Protein AF-A0A9E3SL44-F1 (afdb_monomer_lite)

Radius of gyration: 23.36 Å; chains: 1; bounding box: 61×19×68 Å

Structure (mmCIF, N/CA/C/O backbone):
data_AF-A0A9E3SL44-F1
#
_entry.id   AF-A0A9E3SL44-F1
#
loop_
_atom_site.group_PDB
_atom_site.id
_atom_site.type_symbol
_atom_site.label_atom_id
_atom_site.label_alt_id
_atom_site.label_comp_id
_atom_site.label_asym_id
_atom_site.label_entity_id
_atom_site.label_seq_id
_atom_site.pdbx_PDB_ins_code
_atom_site.Cartn_x
_atom_site.Cartn_y
_atom_site.Cartn_z
_atom_site.occupancy
_atom_site.B_iso_or_equiv
_atom_site.auth_seq_id
_atom_site.auth_comp_id
_atom_site.auth_asym_id
_atom_site.auth_atom_id
_atom_site.pdbx_PDB_model_num
ATOM 1 N N . ILE A 1 1 ? 28.653 -5.938 -19.315 1.00 53.22 1 ILE A N 1
ATOM 2 C CA . ILE A 1 1 ? 27.722 -6.994 -18.846 1.00 53.22 1 ILE A CA 1
ATOM 3 C C . ILE A 1 1 ? 27.796 -7.155 -17.324 1.00 53.22 1 ILE A C 1
ATOM 5 O O . ILE A 1 1 ? 26.777 -6.924 -16.699 1.00 53.22 1 ILE A O 1
ATOM 9 N N . LEU A 1 2 ? 28.962 -7.424 -16.709 1.00 51.25 2 LEU A N 1
ATOM 10 C CA . LEU A 1 2 ? 29.067 -7.553 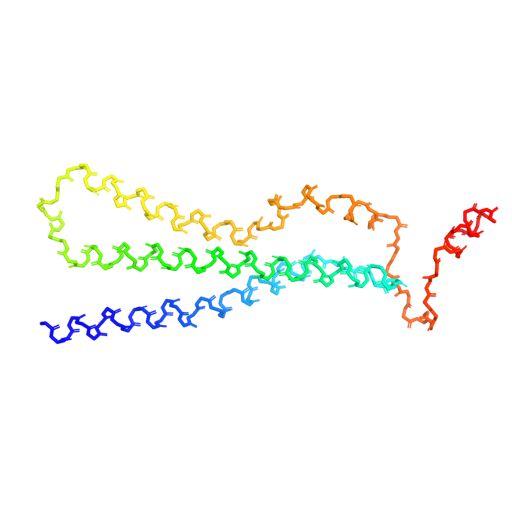-15.236 1.00 51.25 2 LEU A CA 1
ATOM 11 C C . LEU A 1 2 ? 28.641 -6.286 -14.456 1.00 51.25 2 LEU A C 1
ATOM 13 O O . LEU A 1 2 ? 27.696 -6.337 -13.686 1.00 51.25 2 LEU A O 1
ATOM 17 N N . ILE A 1 3 ? 29.242 -5.125 -14.757 1.00 58.16 3 ILE A N 1
ATOM 18 C CA . ILE A 1 3 ? 28.965 -3.838 -14.067 1.00 58.16 3 ILE A CA 1
ATOM 19 C C . ILE A 1 3 ? 27.480 -3.425 -14.159 1.00 58.16 3 ILE A C 1
ATOM 21 O O . ILE A 1 3 ? 26.909 -2.793 -13.271 1.00 58.16 3 ILE A O 1
ATOM 25 N N . VAL A 1 4 ? 26.847 -3.803 -15.266 1.00 56.66 4 VAL A N 1
ATOM 26 C CA . VAL A 1 4 ? 25.444 -3.527 -15.576 1.00 56.66 4 VAL A CA 1
ATOM 27 C C . VAL A 1 4 ? 24.508 -4.378 -14.721 1.00 56.66 4 VAL A C 1
ATOM 29 O O . VAL A 1 4 ? 23.536 -3.870 -14.165 1.00 56.66 4 VAL A O 1
ATOM 32 N N . PHE A 1 5 ? 24.830 -5.665 -14.591 1.00 57.09 5 PHE A N 1
ATOM 33 C CA . PHE A 1 5 ? 24.073 -6.606 -13.779 1.00 57.09 5 PHE A CA 1
ATOM 34 C C . PHE A 1 5 ? 24.128 -6.214 -12.295 1.00 57.09 5 PHE A C 1
ATOM 36 O O . PHE A 1 5 ? 23.092 -6.177 -11.631 1.00 57.09 5 PHE A O 1
ATOM 43 N N . ASP A 1 6 ? 25.305 -5.798 -11.819 1.00 64.81 6 ASP A N 1
ATOM 44 C CA . ASP A 1 6 ? 25.514 -5.330 -10.443 1.00 64.81 6 ASP A CA 1
ATOM 45 C C . ASP A 1 6 ? 24.687 -4.074 -10.124 1.00 64.81 6 ASP A C 1
ATOM 47 O O . ASP A 1 6 ? 24.101 -3.962 -9.047 1.00 64.81 6 ASP A O 1
ATOM 51 N N . SER A 1 7 ? 24.567 -3.150 -11.082 1.00 69.69 7 SER A N 1
ATOM 52 C CA . SER A 1 7 ? 23.810 -1.902 -10.906 1.00 69.69 7 SER A CA 1
ATOM 53 C C . SER A 1 7 ? 22.296 -2.139 -10.824 1.00 69.69 7 SER A C 1
ATOM 55 O O . SER A 1 7 ? 21.616 -1.556 -9.980 1.00 69.69 7 SER A O 1
ATOM 57 N N . ILE A 1 8 ? 21.754 -3.022 -11.669 1.00 70.81 8 ILE A N 1
ATOM 58 C CA . ILE A 1 8 ? 20.323 -3.375 -11.670 1.00 70.81 8 ILE A CA 1
ATOM 59 C C . ILE A 1 8 ? 19.961 -4.167 -10.413 1.00 70.81 8 ILE A C 1
ATOM 61 O O . ILE A 1 8 ? 18.928 -3.910 -9.792 1.00 70.81 8 ILE A O 1
ATOM 65 N N . PHE A 1 9 ? 20.816 -5.110 -10.019 1.00 72.75 9 PHE A N 1
ATOM 66 C CA . PHE A 1 9 ? 20.630 -5.898 -8.807 1.00 72.75 9 PHE A CA 1
ATOM 67 C C . PHE A 1 9 ? 20.657 -5.016 -7.549 1.00 72.75 9 PHE A C 1
ATOM 69 O O . PHE A 1 9 ? 19.819 -5.171 -6.661 1.00 72.75 9 PHE A O 1
ATOM 76 N N . LEU A 1 10 ? 21.543 -4.015 -7.513 1.00 78.19 10 LEU A N 1
ATOM 77 C CA . LEU A 1 10 ? 21.575 -3.014 -6.449 1.00 78.19 10 LEU A CA 1
ATOM 78 C C . LEU A 1 10 ? 20.290 -2.172 -6.409 1.00 78.19 10 LEU A C 1
ATOM 80 O O . LEU A 1 10 ? 19.747 -1.951 -5.328 1.00 78.19 10 LEU A O 1
ATOM 84 N N . ILE A 1 11 ? 19.763 -1.740 -7.562 1.00 78.00 11 ILE A N 1
ATOM 85 C CA . ILE A 1 11 ? 18.481 -1.014 -7.641 1.00 78.00 11 ILE A CA 1
ATOM 86 C C . ILE A 1 11 ? 17.331 -1.884 -7.126 1.00 78.00 11 ILE A C 1
ATOM 88 O O . ILE A 1 11 ? 16.489 -1.392 -6.378 1.00 78.00 11 ILE A O 1
ATOM 92 N N . TRP A 1 12 ? 17.305 -3.175 -7.464 1.00 76.50 12 TRP A N 1
ATOM 93 C CA . TRP A 1 12 ? 16.331 -4.127 -6.921 1.00 76.50 12 TRP A CA 1
ATOM 94 C C . TRP A 1 12 ? 16.404 -4.199 -5.395 1.00 76.50 12 TRP A C 1
ATOM 96 O O . TRP A 1 12 ? 15.383 -4.028 -4.730 1.00 76.50 12 TRP A O 1
ATOM 106 N N . ILE A 1 13 ? 17.600 -4.395 -4.835 1.00 80.00 13 ILE A N 1
ATOM 107 C CA . ILE A 1 13 ? 17.800 -4.462 -3.381 1.00 80.00 13 ILE A CA 1
ATOM 108 C C . ILE A 1 13 ? 17.392 -3.150 -2.713 1.00 80.00 13 ILE A C 1
ATOM 110 O O . ILE A 1 13 ? 16.744 -3.177 -1.671 1.00 80.00 13 ILE A O 1
ATOM 114 N N . LEU A 1 14 ? 17.727 -2.003 -3.302 1.00 80.62 14 LEU A N 1
ATOM 115 C CA . LEU A 1 14 ? 17.360 -0.702 -2.751 1.00 80.62 14 LEU A CA 1
ATOM 116 C C . LEU A 1 14 ? 15.846 -0.482 -2.799 1.00 80.62 14 LEU A C 1
ATOM 118 O O . LEU A 1 14 ? 15.250 -0.126 -1.788 1.00 80.62 14 LEU A O 1
ATOM 122 N N . VAL A 1 15 ? 15.194 -0.732 -3.934 1.00 81.38 15 VAL A N 1
ATOM 123 C CA . VAL A 1 15 ? 13.752 -0.490 -4.092 1.00 81.38 15 VAL A CA 1
ATOM 124 C C . VAL A 1 15 ? 12.928 -1.456 -3.233 1.00 81.38 15 VAL A C 1
ATOM 126 O O . VAL A 1 15 ? 12.034 -1.015 -2.509 1.00 81.38 15 VAL A O 1
ATOM 129 N N . PHE A 1 16 ? 13.250 -2.753 -3.237 1.00 81.75 16 PHE A N 1
ATOM 130 C CA . PHE A 1 16 ? 12.550 -3.747 -2.414 1.00 81.75 16 PHE A CA 1
ATOM 131 C C . PHE A 1 16 ? 12.964 -3.725 -0.941 1.00 81.75 16 PHE A C 1
ATOM 133 O O . PHE A 1 16 ? 12.165 -4.098 -0.090 1.00 81.75 16 PHE A O 1
ATOM 140 N N . GLY A 1 17 ? 14.186 -3.299 -0.621 1.00 81.12 17 GLY A N 1
ATOM 141 C CA . GLY A 1 17 ? 14.671 -3.178 0.754 1.00 81.12 17 GLY A CA 1
ATOM 142 C C . GLY A 1 17 ? 14.164 -1.920 1.458 1.00 81.12 17 GLY A C 1
ATOM 143 O O . GLY A 1 17 ? 13.957 -1.937 2.669 1.00 81.12 17 GLY A O 1
ATOM 144 N N . LEU A 1 18 ? 13.910 -0.838 0.712 1.00 83.62 18 LEU A N 1
ATOM 145 C CA . LEU A 1 18 ? 13.334 0.398 1.250 1.00 83.62 18 LEU A CA 1
ATOM 146 C C . LEU A 1 18 ? 11.796 0.385 1.265 1.00 83.62 18 LEU A C 1
ATOM 148 O O . LEU A 1 18 ? 11.201 1.128 2.049 1.00 83.62 18 LEU A O 1
ATOM 152 N N . SER A 1 19 ? 11.131 -0.459 0.463 1.00 86.06 19 SER A N 1
ATOM 153 C CA . SER A 1 19 ? 9.659 -0.539 0.442 1.00 86.06 19 SER A CA 1
ATOM 154 C C . SER A 1 19 ? 9.022 -0.879 1.804 1.00 86.06 19 SER A C 1
ATOM 156 O O . SER A 1 19 ? 8.011 -0.250 2.140 1.00 86.06 19 SER A O 1
ATOM 158 N N . PRO A 1 20 ? 9.585 -1.764 2.656 1.00 85.94 20 PRO A N 1
ATOM 159 C CA . PRO A 1 20 ? 9.022 -2.057 3.970 1.00 85.94 20 PRO A CA 1
ATOM 160 C C . PRO A 1 20 ? 9.176 -0.871 4.918 1.00 85.94 20 PRO A C 1
ATOM 162 O O . PRO A 1 20 ? 8.252 -0.550 5.660 1.00 85.94 20 PRO A O 1
ATOM 165 N N . ILE A 1 21 ? 10.316 -0.175 4.849 1.00 87.75 21 ILE A N 1
ATOM 166 C CA . ILE A 1 21 ? 10.586 1.026 5.647 1.00 87.75 21 ILE A CA 1
ATOM 167 C C . ILE A 1 21 ? 9.562 2.107 5.294 1.00 87.75 21 ILE A C 1
ATOM 169 O O . ILE A 1 21 ? 8.904 2.655 6.177 1.00 87.75 21 ILE A O 1
ATOM 173 N N . LEU A 1 22 ? 9.360 2.355 3.998 1.00 86.81 22 LEU A N 1
ATOM 174 C CA . LEU A 1 22 ? 8.367 3.307 3.508 1.00 86.81 22 LEU A CA 1
ATOM 175 C C . LEU A 1 22 ? 6.942 2.925 3.938 1.00 86.81 22 LEU A C 1
ATOM 177 O O . LEU A 1 22 ? 6.177 3.787 4.368 1.00 86.81 22 LEU A O 1
ATOM 181 N N . SER A 1 23 ? 6.605 1.634 3.893 1.00 88.44 23 SER A N 1
ATOM 182 C CA . SER A 1 23 ? 5.307 1.112 4.342 1.00 88.44 23 SER A CA 1
ATOM 183 C C . SER A 1 23 ? 5.067 1.389 5.826 1.00 88.44 23 SER A C 1
ATOM 185 O O . SER A 1 23 ? 3.998 1.876 6.189 1.00 88.44 23 SER A O 1
ATOM 187 N N . ILE A 1 24 ? 6.070 1.163 6.681 1.00 88.88 24 ILE A N 1
ATOM 188 C CA . ILE A 1 24 ? 5.995 1.458 8.121 1.00 88.88 24 ILE A CA 1
ATOM 189 C C . ILE A 1 24 ? 5.767 2.955 8.360 1.00 88.88 24 ILE A C 1
ATOM 191 O O . ILE A 1 24 ? 4.910 3.318 9.167 1.00 88.88 24 ILE A O 1
ATOM 195 N N . PHE A 1 25 ? 6.478 3.831 7.640 1.00 87.31 25 PHE A N 1
ATOM 196 C CA . PHE A 1 25 ? 6.268 5.279 7.738 1.00 87.31 25 PHE A CA 1
ATOM 197 C C . PHE A 1 25 ? 4.846 5.691 7.331 1.00 87.31 25 PHE A C 1
ATOM 199 O O . PHE A 1 25 ? 4.223 6.493 8.030 1.00 87.31 25 PHE A O 1
ATOM 206 N N . ILE A 1 26 ? 4.310 5.125 6.244 1.00 85.19 26 ILE A N 1
ATOM 207 C CA . ILE A 1 26 ? 2.936 5.389 5.787 1.00 85.19 26 ILE A CA 1
ATOM 208 C C . ILE A 1 26 ? 1.921 4.910 6.833 1.00 85.19 26 ILE A C 1
ATOM 210 O O . ILE A 1 26 ? 1.044 5.679 7.228 1.00 85.19 26 ILE A O 1
ATOM 214 N N . ILE A 1 27 ? 2.065 3.680 7.338 1.00 86.31 27 ILE A N 1
ATOM 215 C CA . ILE A 1 27 ? 1.190 3.122 8.381 1.00 86.31 27 ILE A CA 1
ATOM 216 C C . ILE A 1 27 ? 1.231 3.994 9.636 1.00 86.31 27 ILE A C 1
ATOM 218 O O . ILE A 1 27 ? 0.178 4.315 10.188 1.00 86.31 27 ILE A O 1
ATOM 222 N N . HIS A 1 28 ? 2.418 4.414 10.078 1.00 85.00 28 HIS A N 1
ATOM 223 C CA . HIS A 1 28 ? 2.570 5.297 11.233 1.00 85.00 28 HIS A CA 1
ATOM 224 C C . HIS A 1 28 ? 1.870 6.645 11.018 1.00 85.00 28 HIS A C 1
ATOM 226 O O . HIS A 1 28 ? 1.120 7.098 11.883 1.00 85.00 28 HIS A O 1
ATOM 232 N N . PHE A 1 29 ? 2.067 7.273 9.855 1.00 82.94 29 PHE A N 1
ATOM 233 C CA . PHE A 1 29 ? 1.439 8.550 9.516 1.00 82.94 29 PHE A CA 1
ATOM 234 C C . PHE A 1 29 ? -0.092 8.462 9.501 1.00 82.94 29 PHE A C 1
ATOM 236 O O . PHE A 1 29 ? -0.772 9.329 10.053 1.00 82.94 29 PHE A O 1
ATOM 243 N N . ILE A 1 30 ? -0.633 7.399 8.905 1.00 76.00 30 ILE A N 1
ATOM 244 C CA . ILE A 1 30 ? -2.072 7.136 8.857 1.00 76.00 30 ILE A CA 1
ATOM 245 C C . ILE A 1 30 ? -2.616 6.860 10.262 1.00 76.00 30 ILE A C 1
ATOM 247 O O . ILE A 1 30 ? -3.611 7.457 10.667 1.00 76.00 30 ILE A O 1
ATOM 251 N N . SER A 1 31 ? -1.940 6.004 11.030 1.00 72.69 31 SER A N 1
ATOM 252 C CA . SER A 1 31 ? -2.370 5.626 12.380 1.00 72.69 31 SER A CA 1
ATOM 253 C C . SER A 1 31 ? -2.371 6.827 13.325 1.00 72.69 31 SER A C 1
ATOM 255 O O . SER A 1 31 ? -3.274 6.962 14.138 1.00 72.69 31 SER A O 1
ATOM 257 N N . LYS A 1 32 ? -1.416 7.757 13.187 1.00 72.12 32 LYS A N 1
ATOM 258 C CA . LYS A 1 32 ? -1.396 9.004 13.969 1.00 72.12 32 LYS A CA 1
ATOM 259 C C . LYS A 1 32 ? -2.578 9.927 13.650 1.00 72.12 32 LYS A C 1
ATOM 261 O O . LYS A 1 32 ? -2.996 10.694 14.512 1.00 72.12 32 LYS A O 1
ATOM 266 N N . LYS A 1 33 ? -3.114 9.877 12.427 1.00 69.31 33 LYS A N 1
ATOM 267 C CA . LYS A 1 33 ? -4.309 10.643 12.036 1.00 69.31 33 LYS A CA 1
ATOM 268 C C . LYS A 1 33 ? -5.618 10.009 12.511 1.00 69.31 33 LYS A C 1
ATOM 270 O O . LYS A 1 33 ? -6.654 10.669 12.424 1.00 69.31 33 LYS A O 1
ATOM 275 N N . HIS A 1 34 ? -5.603 8.758 12.965 1.00 65.75 34 HIS A N 1
ATOM 276 C CA . HIS A 1 34 ? -6.803 8.029 13.367 1.00 65.75 34 HIS A CA 1
ATOM 277 C C . HIS A 1 34 ? -6.706 7.624 14.832 1.00 65.75 34 HIS A C 1
ATOM 279 O O . HIS A 1 34 ? -6.002 6.689 15.202 1.00 65.75 34 HIS A O 1
ATOM 285 N N . GLU A 1 35 ? -7.423 8.357 15.681 1.00 58.81 35 GLU A N 1
ATOM 286 C CA . GLU A 1 35 ? -7.570 7.991 17.083 1.00 58.81 35 GLU A CA 1
ATOM 287 C C . GLU A 1 35 ? -8.588 6.851 17.196 1.00 58.81 35 GLU A C 1
ATOM 289 O O . GLU A 1 35 ? -9.747 7.002 16.818 1.00 58.81 35 GLU A O 1
ATOM 294 N N . PHE A 1 36 ? -8.136 5.700 17.696 1.00 57.72 36 PHE A N 1
ATOM 295 C CA . PHE A 1 36 ? -9.000 4.568 18.023 1.00 57.72 36 PHE A CA 1
ATOM 296 C C . PHE A 1 36 ? -9.341 4.605 19.506 1.00 57.72 36 PHE A C 1
ATOM 298 O O . PHE A 1 36 ? -8.450 4.712 20.352 1.00 57.72 36 PHE A O 1
ATOM 305 N N . TYR A 1 37 ? -10.626 4.489 19.810 1.00 61.47 37 TYR A N 1
ATOM 306 C CA . TYR A 1 37 ? -11.130 4.384 21.169 1.00 61.47 37 TYR A CA 1
ATOM 307 C C . TYR A 1 37 ? -11.113 2.907 21.585 1.00 61.47 37 TYR A C 1
ATOM 309 O O . TYR A 1 37 ? -11.602 2.058 20.855 1.00 61.47 37 TYR A O 1
ATOM 317 N N . GLU A 1 38 ? -10.511 2.577 22.729 1.00 61.34 38 GLU A N 1
ATOM 318 C CA . GLU A 1 38 ? -10.381 1.193 23.224 1.00 61.34 38 GLU A CA 1
ATOM 319 C C . GLU A 1 38 ? -11.190 1.001 24.514 1.00 61.34 38 GLU A C 1
ATOM 321 O O . GLU A 1 38 ? -10.635 0.825 25.601 1.00 61.34 38 GLU A O 1
ATOM 326 N N . TRP A 1 39 ? -12.510 1.149 24.419 1.00 61.19 39 TRP A N 1
ATOM 327 C CA . TRP A 1 39 ? -13.398 1.161 25.588 1.00 61.19 39 TRP A CA 1
ATOM 328 C C . TRP A 1 39 ? -13.787 -0.243 26.071 1.00 61.19 39 TRP A C 1
ATOM 330 O O . TRP A 1 39 ? -13.929 -0.453 27.277 1.00 61.19 39 TRP A O 1
ATOM 340 N N . ASP A 1 40 ? -13.884 -1.198 25.147 1.00 61.84 40 ASP A N 1
ATOM 341 C CA . ASP A 1 40 ? -14.238 -2.595 25.386 1.00 61.84 40 ASP A CA 1
ATOM 342 C C . ASP A 1 40 ? -13.361 -3.550 24.538 1.00 61.84 40 ASP A C 1
ATOM 344 O O . ASP A 1 40 ? -12.464 -3.156 23.776 1.00 61.84 40 ASP A O 1
ATOM 348 N N . LYS A 1 41 ? -13.589 -4.856 24.681 1.00 66.62 41 LYS A N 1
ATOM 349 C CA . LYS A 1 41 ? -12.907 -5.895 23.900 1.00 66.62 41 LYS A CA 1
ATOM 350 C C . LYS A 1 41 ? -13.288 -5.841 22.418 1.00 66.62 41 LYS A C 1
ATOM 352 O O . LYS A 1 41 ? -12.434 -6.144 21.581 1.00 66.62 41 LYS A O 1
ATOM 357 N N . GLY A 1 42 ? -14.525 -5.458 22.096 1.00 67.12 42 GLY A N 1
ATOM 358 C CA . GLY A 1 42 ? -15.023 -5.345 20.726 1.00 67.12 42 GLY A CA 1
ATOM 359 C C . GLY A 1 42 ? -14.284 -4.270 19.933 1.00 67.12 42 GLY A C 1
ATOM 360 O O . GLY A 1 42 ? -13.739 -4.553 18.867 1.00 67.12 42 GLY A O 1
ATOM 361 N N . GLU A 1 43 ? -14.154 -3.067 20.480 1.00 66.56 43 GLU A N 1
ATOM 362 C CA . GLU A 1 43 ? -13.434 -1.949 19.868 1.00 66.56 43 GLU A CA 1
ATOM 363 C C . GLU A 1 43 ? -11.927 -2.224 19.755 1.00 66.56 43 GLU A C 1
ATOM 365 O O . GLU A 1 43 ? -11.304 -1.900 18.741 1.00 66.56 43 GLU A O 1
ATOM 370 N N . ARG A 1 44 ? -11.325 -2.936 20.721 1.00 70.62 44 ARG A N 1
ATOM 371 C CA . ARG A 1 44 ? -9.932 -3.412 20.593 1.00 70.62 44 ARG A CA 1
ATOM 372 C C . ARG A 1 44 ? -9.760 -4.402 19.439 1.00 70.62 44 ARG A C 1
ATOM 374 O O . ARG A 1 44 ? -8.775 -4.324 18.697 1.00 70.62 44 ARG A O 1
ATOM 381 N N . GLN A 1 45 ? -10.715 -5.311 19.244 1.00 71.06 45 GLN A N 1
ATOM 382 C CA . GLN A 1 45 ? -10.720 -6.231 18.103 1.00 71.06 45 GLN A CA 1
ATOM 383 C C . GLN A 1 45 ? -10.919 -5.490 16.777 1.00 71.06 45 GLN A C 1
ATOM 385 O O . GLN A 1 45 ? -10.190 -5.763 15.822 1.00 71.06 45 GLN A O 1
ATOM 390 N N . LYS A 1 46 ? -11.818 -4.502 16.725 1.00 71.31 46 LYS A N 1
ATOM 391 C CA . LYS A 1 46 ? -12.015 -3.644 15.547 1.00 71.31 46 LYS A CA 1
ATOM 392 C C . LYS A 1 46 ? -10.764 -2.846 15.202 1.00 71.31 46 LYS A C 1
ATOM 394 O O . LYS A 1 46 ? -10.340 -2.871 14.050 1.00 71.31 46 LYS A O 1
ATOM 399 N N . LYS A 1 47 ? -10.110 -2.221 16.188 1.00 73.94 47 LYS A N 1
ATOM 400 C CA . LYS A 1 47 ? -8.816 -1.543 16.005 1.00 73.94 47 LYS A CA 1
ATOM 401 C C . LYS A 1 47 ? -7.768 -2.499 15.447 1.00 73.94 47 LYS A C 1
ATOM 403 O O . LYS A 1 47 ? -7.062 -2.158 14.503 1.00 73.94 47 LYS A O 1
ATOM 408 N N . THR A 1 48 ? -7.670 -3.699 16.014 1.00 77.12 48 THR A N 1
ATOM 409 C CA . THR A 1 48 ? -6.700 -4.711 15.573 1.00 77.12 48 THR A CA 1
ATOM 410 C C . THR A 1 48 ? -6.976 -5.140 14.132 1.00 77.12 48 THR A C 1
ATOM 412 O O . THR A 1 48 ? -6.057 -5.183 13.316 1.00 77.12 48 THR A O 1
ATOM 415 N N . SER A 1 49 ? -8.245 -5.380 13.794 1.00 76.00 49 SER A N 1
ATOM 416 C CA . SER A 1 49 ? -8.693 -5.720 12.440 1.00 76.00 49 SER A CA 1
ATOM 417 C C . SER A 1 49 ? -8.414 -4.592 11.442 1.00 76.00 49 SER A C 1
ATOM 419 O O . SER A 1 49 ? -7.881 -4.834 10.356 1.00 76.00 49 SER A O 1
ATOM 421 N N . PHE A 1 50 ? -8.693 -3.345 11.828 1.00 78.00 50 PHE A N 1
ATOM 422 C CA . PHE A 1 50 ? -8.386 -2.163 11.030 1.00 78.00 50 PHE A CA 1
ATOM 423 C C . PHE A 1 50 ? -6.883 -2.038 10.783 1.00 78.00 50 PHE A C 1
ATOM 425 O O . PHE A 1 50 ? -6.463 -1.913 9.636 1.00 78.00 50 PHE A O 1
ATOM 432 N N . LEU A 1 51 ? -6.062 -2.098 11.836 1.00 79.81 51 LEU A N 1
ATOM 433 C CA . LEU A 1 51 ? -4.610 -1.963 11.720 1.00 79.81 51 LEU A CA 1
ATOM 434 C C . LEU A 1 51 ? -4.012 -3.099 10.893 1.00 79.81 51 LEU A C 1
ATOM 436 O O . LEU A 1 51 ? -3.130 -2.843 10.079 1.00 79.81 51 LEU A O 1
ATOM 440 N N . SER A 1 52 ? -4.507 -4.327 11.051 1.00 82.06 52 SER A N 1
ATOM 441 C CA . SER A 1 52 ? -4.088 -5.472 10.240 1.00 82.06 52 SER A CA 1
ATOM 442 C C . SER A 1 52 ? -4.427 -5.265 8.762 1.00 82.06 52 SER A C 1
ATOM 444 O O . SER A 1 52 ? -3.548 -5.392 7.910 1.00 82.06 52 SER A O 1
ATOM 446 N N . THR A 1 53 ? -5.657 -4.847 8.456 1.00 82.38 53 THR A N 1
ATOM 447 C CA . THR A 1 53 ? -6.098 -4.589 7.077 1.00 82.38 53 THR A CA 1
ATOM 448 C C . THR A 1 53 ? -5.350 -3.413 6.456 1.00 82.38 53 THR A C 1
ATOM 450 O O . THR A 1 53 ? -4.879 -3.511 5.326 1.00 82.38 53 THR A O 1
ATOM 453 N N . LEU A 1 54 ? -5.185 -2.314 7.197 1.00 84.00 54 LEU A N 1
ATOM 454 C CA . LEU A 1 54 ? -4.395 -1.159 6.779 1.00 84.00 54 LEU A CA 1
ATOM 455 C C . LEU A 1 54 ? -2.961 -1.577 6.462 1.00 84.00 54 LEU A C 1
ATOM 457 O O . LEU A 1 54 ? -2.441 -1.235 5.406 1.00 84.00 54 LEU A O 1
ATOM 461 N N . THR A 1 55 ? -2.342 -2.332 7.368 1.00 86.31 55 THR A N 1
ATOM 462 C CA . THR A 1 55 ? -0.977 -2.831 7.212 1.00 86.31 55 THR A CA 1
ATOM 463 C C . THR A 1 55 ? -0.875 -3.667 5.945 1.00 86.31 55 THR A C 1
ATOM 465 O O . THR A 1 55 ? -0.067 -3.354 5.074 1.00 86.31 55 THR A O 1
ATOM 468 N N . PHE A 1 56 ? -1.744 -4.667 5.791 1.00 88.44 56 PHE A N 1
ATOM 469 C CA . PHE A 1 56 ? -1.768 -5.535 4.618 1.00 88.44 56 PHE A CA 1
ATOM 470 C C . PHE A 1 56 ? -1.923 -4.748 3.312 1.00 88.44 56 PHE A C 1
ATOM 472 O O . PHE A 1 56 ? -1.140 -4.945 2.387 1.00 88.44 56 PHE A O 1
ATOM 479 N N . MET A 1 57 ? -2.885 -3.825 3.245 1.00 86.38 57 MET A N 1
ATOM 480 C CA . MET A 1 57 ? -3.153 -3.040 2.038 1.00 86.38 57 MET A CA 1
ATOM 481 C C . MET A 1 57 ? -2.010 -2.081 1.703 1.00 86.38 57 MET A C 1
ATOM 483 O O . MET A 1 57 ? -1.609 -1.997 0.544 1.00 86.38 57 MET A O 1
ATOM 487 N N . VAL A 1 58 ? -1.443 -1.391 2.700 1.00 88.94 58 VAL A N 1
ATOM 488 C CA . VAL A 1 58 ? -0.297 -0.498 2.483 1.00 88.94 58 VAL A CA 1
ATOM 489 C C . VAL A 1 58 ? 0.899 -1.294 1.977 1.00 88.94 58 VAL A C 1
ATOM 491 O O . VAL A 1 58 ? 1.472 -0.902 0.966 1.00 88.94 58 VAL A O 1
ATOM 494 N N . PHE A 1 59 ? 1.236 -2.421 2.613 1.00 90.44 59 PHE A N 1
ATOM 495 C CA . PHE A 1 59 ? 2.311 -3.296 2.143 1.00 90.44 59 PHE A CA 1
ATOM 496 C C . PHE A 1 59 ? 2.042 -3.809 0.726 1.00 90.44 59 PHE A C 1
ATOM 498 O O . PHE A 1 59 ? 2.913 -3.724 -0.135 1.00 90.44 59 PHE A O 1
ATOM 505 N N . LEU A 1 60 ? 0.836 -4.303 0.444 1.00 90.19 60 LEU A N 1
ATOM 506 C CA . LEU A 1 60 ? 0.477 -4.791 -0.886 1.00 90.19 60 LEU A CA 1
ATOM 507 C C . LEU A 1 60 ? 0.686 -3.707 -1.952 1.00 90.19 60 LEU A C 1
ATOM 509 O O . LEU A 1 60 ? 1.347 -3.951 -2.961 1.00 90.19 60 LEU A O 1
ATOM 513 N N . PHE A 1 61 ? 0.169 -2.500 -1.727 1.00 89.81 61 PHE A N 1
ATOM 514 C CA . PHE A 1 61 ? 0.273 -1.408 -2.691 1.00 89.81 61 PHE A CA 1
ATOM 515 C C . PHE A 1 61 ? 1.698 -0.868 -2.848 1.00 89.81 61 PHE A C 1
ATOM 517 O O . PHE A 1 61 ? 2.110 -0.575 -3.973 1.00 89.81 61 PHE A O 1
ATOM 524 N N . THR A 1 62 ? 2.484 -0.770 -1.774 1.00 90.69 62 THR A N 1
ATOM 525 C CA . THR A 1 62 ? 3.892 -0.355 -1.874 1.00 90.69 62 THR A CA 1
ATOM 526 C C . THR A 1 62 ? 4.735 -1.399 -2.600 1.00 90.69 62 THR A C 1
ATOM 528 O O . THR A 1 62 ? 5.562 -1.022 -3.432 1.00 90.69 62 THR A O 1
ATOM 531 N N . TYR A 1 63 ? 4.501 -2.696 -2.374 1.00 89.50 63 TYR A N 1
ATOM 532 C CA . TYR A 1 63 ? 5.174 -3.768 -3.112 1.00 89.50 63 TYR A CA 1
ATOM 533 C C . TYR A 1 63 ? 4.765 -3.811 -4.587 1.00 89.50 63 TYR A C 1
ATOM 535 O O . TYR A 1 63 ? 5.637 -3.943 -5.443 1.00 89.50 63 TYR A O 1
ATOM 543 N N . LEU A 1 64 ? 3.478 -3.648 -4.911 1.00 90.69 64 LEU A N 1
ATOM 544 C CA . LEU A 1 64 ? 3.018 -3.569 -6.304 1.00 90.69 64 LEU A CA 1
ATOM 545 C C . LEU A 1 64 ? 3.601 -2.347 -7.024 1.00 90.69 64 LEU A C 1
ATOM 547 O O . LEU A 1 64 ? 4.049 -2.459 -8.166 1.00 90.69 64 LEU A O 1
ATOM 551 N N . SER A 1 65 ? 3.662 -1.197 -6.347 1.00 89.75 65 SER A N 1
ATOM 552 C CA . SER A 1 65 ? 4.335 0.001 -6.857 1.00 89.75 65 SER A CA 1
ATOM 553 C C . SER A 1 65 ? 5.817 -0.265 -7.123 1.00 89.75 65 SER A C 1
ATOM 555 O O . SER A 1 65 ? 6.303 0.022 -8.216 1.00 89.75 65 SER A O 1
ATOM 557 N N . ALA A 1 66 ? 6.532 -0.833 -6.147 1.00 88.31 66 ALA A N 1
ATOM 558 C CA . ALA A 1 66 ? 7.947 -1.176 -6.263 1.00 88.31 66 ALA A CA 1
ATOM 559 C C . ALA A 1 66 ? 8.195 -2.132 -7.437 1.00 88.31 66 ALA A C 1
ATOM 561 O O . ALA A 1 66 ? 8.993 -1.827 -8.317 1.00 88.31 66 ALA A O 1
ATOM 562 N N . PHE A 1 67 ? 7.438 -3.226 -7.517 1.00 87.44 67 PHE A N 1
ATOM 563 C CA . PHE A 1 67 ? 7.529 -4.200 -8.602 1.00 87.44 67 PHE A CA 1
ATOM 564 C C . PHE A 1 67 ? 7.302 -3.564 -9.983 1.00 87.44 67 PHE A C 1
ATOM 566 O O . PHE A 1 67 ? 8.068 -3.802 -10.919 1.00 87.44 67 PHE A O 1
ATOM 573 N N . THR A 1 68 ? 6.288 -2.705 -10.112 1.00 87.56 68 THR A N 1
ATOM 574 C CA . THR A 1 68 ? 5.967 -2.031 -11.381 1.00 87.56 68 THR A CA 1
ATOM 575 C C . THR A 1 68 ? 7.061 -1.041 -11.793 1.00 87.56 68 THR A C 1
ATOM 577 O O . THR A 1 68 ? 7.452 -0.985 -12.956 1.00 87.56 68 THR A O 1
ATOM 580 N N . LEU A 1 69 ? 7.609 -0.278 -10.844 1.00 83.88 69 LEU A N 1
ATOM 581 C CA . LEU A 1 69 ? 8.711 0.649 -11.116 1.00 83.88 69 LEU A CA 1
ATOM 582 C C . LEU A 1 69 ? 9.992 -0.094 -11.496 1.00 83.88 69 LEU A C 1
ATOM 584 O O . LEU A 1 69 ? 10.669 0.289 -12.446 1.00 83.88 69 LEU A O 1
ATOM 588 N N . THR A 1 70 ? 10.310 -1.174 -10.790 1.00 82.44 70 THR A N 1
ATOM 589 C CA . THR A 1 70 ? 11.518 -1.955 -11.040 1.00 82.44 70 THR A CA 1
ATOM 590 C C . THR A 1 70 ? 11.471 -2.672 -12.390 1.00 82.44 70 THR A C 1
ATOM 592 O O . THR A 1 70 ? 12.471 -2.672 -13.106 1.00 82.44 70 THR A O 1
ATOM 595 N N . THR A 1 71 ? 10.320 -3.226 -12.778 1.00 82.31 71 THR 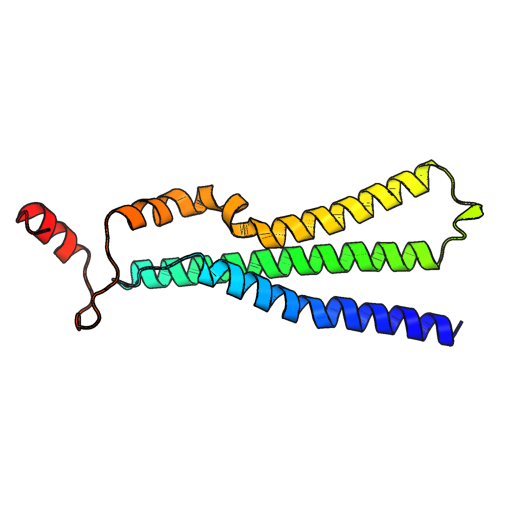A N 1
ATOM 596 C CA . THR A 1 71 ? 10.132 -3.806 -14.122 1.00 82.31 71 THR A CA 1
ATOM 597 C C . THR A 1 71 ? 10.242 -2.740 -15.212 1.00 82.31 71 THR A C 1
ATOM 599 O O . THR A 1 71 ? 10.953 -2.957 -16.188 1.00 82.31 71 THR A O 1
ATOM 602 N N . CYS A 1 72 ? 9.663 -1.549 -15.012 1.00 81.25 72 CYS A N 1
ATOM 603 C CA . CYS A 1 72 ? 9.866 -0.417 -15.921 1.00 81.25 72 CYS A CA 1
ATOM 604 C C . CYS A 1 72 ? 11.343 -0.029 -16.064 1.00 81.25 72 CYS A C 1
ATOM 606 O O . CYS A 1 72 ? 11.798 0.175 -17.182 1.00 81.25 72 CYS A O 1
ATOM 608 N N . ILE A 1 73 ? 12.097 0.073 -14.964 1.00 78.50 73 ILE A N 1
ATOM 609 C CA . ILE A 1 73 ? 13.528 0.424 -14.995 1.00 78.50 73 ILE A CA 1
ATOM 610 C C . ILE A 1 73 ? 14.339 -0.652 -15.722 1.00 78.50 73 ILE A C 1
ATOM 612 O O . ILE A 1 73 ? 15.211 -0.319 -16.521 1.00 78.50 73 ILE A O 1
ATOM 616 N N . PHE A 1 74 ? 14.054 -1.929 -15.463 1.00 78.00 74 PHE A N 1
ATOM 617 C CA . PHE A 1 74 ? 14.729 -3.043 -16.126 1.00 78.00 74 PHE A CA 1
ATOM 618 C C . PHE A 1 74 ? 14.497 -3.026 -17.638 1.00 78.00 74 PHE A C 1
ATOM 620 O O . PHE A 1 74 ? 15.444 -3.100 -18.420 1.00 78.00 74 PHE A O 1
ATOM 627 N N . ASP A 1 75 ? 13.243 -2.878 -18.049 1.00 76.44 75 ASP A N 1
ATOM 628 C CA . ASP A 1 75 ? 12.876 -2.829 -19.456 1.00 76.44 75 ASP A CA 1
ATOM 629 C C . ASP A 1 75 ? 13.461 -1.571 -20.138 1.00 76.44 75 ASP A C 1
ATOM 631 O O . ASP A 1 75 ? 14.041 -1.667 -21.219 1.00 76.44 75 ASP A O 1
ATOM 635 N N . LEU A 1 76 ? 13.417 -0.404 -19.475 1.00 74.50 76 LEU A N 1
ATOM 636 C CA . LEU A 1 76 ? 14.050 0.845 -19.932 1.00 74.50 76 LEU A CA 1
ATOM 637 C C . LEU A 1 76 ? 15.553 0.690 -20.160 1.00 74.50 76 LEU A C 1
ATOM 639 O O . LEU A 1 76 ? 16.089 1.213 -21.132 1.00 74.50 76 LEU A O 1
ATOM 643 N N . TYR A 1 77 ? 16.226 -0.019 -19.260 1.00 72.56 77 TYR A N 1
ATOM 644 C CA . TYR A 1 77 ? 17.663 -0.235 -19.328 1.00 72.56 77 TYR A CA 1
ATOM 645 C C . TYR A 1 77 ? 18.059 -1.132 -20.510 1.00 72.56 77 TYR A C 1
ATOM 647 O O . TYR A 1 77 ? 19.090 -0.916 -21.144 1.00 72.56 77 TYR A O 1
ATOM 655 N N . ASN A 1 78 ? 17.240 -2.140 -20.812 1.00 72.06 78 ASN A N 1
ATOM 656 C CA . ASN A 1 78 ? 17.504 -3.093 -21.890 1.00 72.06 78 ASN A CA 1
ATOM 657 C C . ASN A 1 78 ? 17.042 -2.604 -23.268 1.00 72.06 78 ASN A C 1
ATOM 659 O O . ASN A 1 78 ? 17.323 -3.267 -24.267 1.00 72.06 78 ASN A O 1
ATOM 663 N N . THR A 1 79 ? 16.343 -1.468 -23.338 1.00 71.44 79 THR A N 1
ATOM 664 C CA . THR A 1 79 ? 15.781 -0.972 -24.593 1.00 71.44 79 THR A CA 1
ATOM 665 C C . THR A 1 79 ? 16.513 0.273 -25.087 1.00 71.44 79 THR A C 1
ATOM 667 O O . THR A 1 79 ? 16.629 1.272 -24.382 1.00 71.44 79 THR A O 1
ATOM 670 N N . ASP A 1 80 ? 16.958 0.252 -26.344 1.00 69.75 80 ASP A N 1
ATOM 671 C CA . ASP A 1 80 ? 17.541 1.422 -27.002 1.00 69.75 80 ASP A CA 1
ATOM 672 C C . ASP A 1 80 ? 16.444 2.448 -27.332 1.00 69.75 80 ASP A C 1
ATOM 674 O O . ASP A 1 80 ? 15.742 2.348 -28.340 1.00 69.75 80 ASP A O 1
ATOM 678 N N . PHE A 1 81 ? 16.274 3.435 -26.446 1.00 64.75 81 PHE A N 1
ATOM 679 C CA . PHE A 1 81 ? 15.159 4.392 -26.444 1.00 64.75 81 PHE A CA 1
ATOM 680 C C . PHE A 1 81 ? 15.000 5.204 -27.739 1.00 64.75 81 PHE A C 1
ATOM 682 O O . PHE A 1 81 ? 13.909 5.707 -28.046 1.00 64.75 81 PHE A O 1
ATOM 689 N N . SER A 1 82 ? 16.085 5.309 -28.506 1.00 63.22 82 SER A N 1
ATOM 690 C CA . SER A 1 82 ? 16.135 5.983 -29.801 1.00 63.22 82 SER A CA 1
ATOM 691 C C . SER A 1 82 ? 15.355 5.237 -30.895 1.00 63.22 82 SER A C 1
ATOM 693 O O . SER A 1 82 ? 14.772 5.882 -31.765 1.00 63.22 82 SER A O 1
ATOM 695 N N . ASN A 1 83 ? 15.245 3.907 -30.788 1.00 63.69 83 ASN A N 1
ATOM 696 C CA . ASN A 1 83 ? 14.679 3.011 -31.804 1.00 63.69 83 ASN A CA 1
ATOM 697 C C . ASN A 1 83 ? 13.321 2.390 -31.418 1.00 63.69 83 ASN A C 1
ATOM 699 O O . ASN A 1 83 ? 12.779 1.564 -32.150 1.00 63.69 83 ASN A O 1
ATOM 703 N N . ILE A 1 84 ? 12.748 2.782 -30.276 1.00 72.25 84 ILE A N 1
ATOM 704 C CA . ILE A 1 84 ? 11.464 2.255 -29.792 1.00 72.25 84 ILE A CA 1
ATOM 705 C C . ILE A 1 84 ? 10.294 2.852 -30.584 1.00 72.25 84 ILE A C 1
ATOM 707 O O . ILE A 1 84 ? 10.165 4.081 -30.685 1.00 72.25 84 ILE A O 1
ATOM 711 N N . LEU A 1 85 ? 9.396 1.986 -31.067 1.00 74.62 85 LEU A N 1
ATOM 712 C CA . LEU A 1 85 ? 8.132 2.375 -31.693 1.00 74.62 85 LEU A CA 1
ATOM 713 C C . LEU A 1 85 ? 7.285 3.223 -30.735 1.00 74.62 85 LEU A C 1
ATOM 715 O O . LEU A 1 85 ? 7.240 2.995 -29.528 1.00 74.62 85 LEU A O 1
ATOM 719 N N . THR A 1 86 ? 6.542 4.192 -31.269 1.00 74.38 86 THR A N 1
ATOM 720 C CA . THR A 1 86 ? 5.701 5.095 -30.463 1.00 74.38 86 THR A CA 1
ATOM 721 C C . THR A 1 86 ?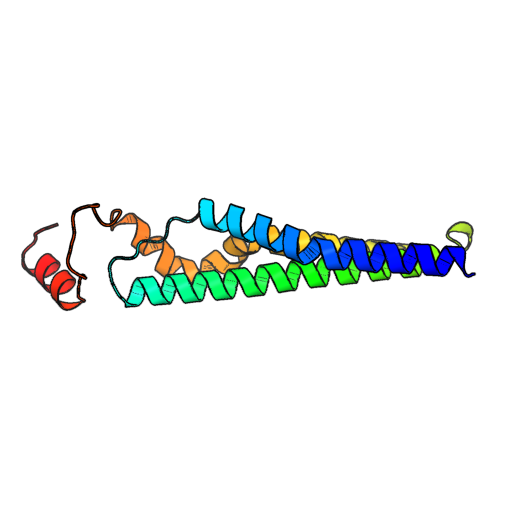 4.719 4.342 -29.553 1.00 74.38 86 THR A C 1
ATOM 723 O O . THR A 1 86 ? 4.437 4.800 -28.450 1.00 74.38 86 THR A O 1
ATOM 726 N N . PHE A 1 87 ? 4.246 3.166 -29.977 1.00 76.56 87 PHE A N 1
ATOM 727 C CA . PHE A 1 87 ? 3.347 2.311 -29.199 1.00 76.56 87 PHE A CA 1
ATOM 728 C C . PHE A 1 87 ? 3.983 1.788 -27.901 1.00 76.56 87 PHE A C 1
ATOM 730 O O . PHE A 1 87 ? 3.390 1.916 -26.832 1.00 76.56 87 PHE A O 1
ATOM 737 N N . ASP A 1 88 ? 5.215 1.286 -27.954 1.00 75.94 88 ASP A N 1
ATOM 738 C CA . ASP A 1 88 ? 5.899 0.742 -26.776 1.00 75.94 88 ASP A CA 1
ATOM 739 C C . ASP A 1 88 ? 6.208 1.845 -25.752 1.00 75.94 88 ASP A C 1
ATOM 741 O O . ASP A 1 88 ? 6.095 1.636 -24.544 1.00 75.94 88 ASP A O 1
ATOM 745 N N . LYS A 1 89 ? 6.484 3.073 -26.219 1.00 77.19 89 LYS A N 1
ATOM 746 C CA . LYS A 1 89 ? 6.617 4.258 -25.348 1.00 77.19 89 LYS A CA 1
ATOM 747 C C . LYS A 1 89 ? 5.325 4.544 -24.578 1.00 77.19 89 LYS A C 1
ATOM 749 O O . LYS A 1 89 ? 5.382 4.844 -23.386 1.00 77.19 89 LYS A O 1
ATOM 754 N N . VAL A 1 90 ? 4.165 4.416 -25.226 1.00 80.19 90 VAL A N 1
ATOM 755 C CA . VAL A 1 90 ? 2.857 4.562 -24.562 1.00 80.19 90 VAL A CA 1
ATOM 756 C C . VAL A 1 90 ? 2.657 3.468 -23.512 1.00 80.19 90 VAL A C 1
ATOM 758 O O . VAL A 1 90 ? 2.218 3.768 -22.402 1.00 80.19 90 VAL A O 1
ATOM 761 N N . VAL A 1 91 ? 3.040 2.221 -23.806 1.00 82.88 91 VAL A N 1
ATOM 762 C CA . VAL A 1 91 ? 2.974 1.111 -22.839 1.00 82.88 91 VAL A CA 1
ATOM 763 C C . VAL A 1 91 ? 3.852 1.382 -21.612 1.00 82.88 91 VAL A C 1
ATOM 765 O O . VAL A 1 91 ? 3.400 1.163 -20.486 1.00 82.88 91 VAL A O 1
ATOM 768 N N . TYR A 1 92 ? 5.061 1.921 -21.790 1.00 81.12 92 TYR A N 1
ATOM 769 C CA . TYR A 1 92 ? 5.927 2.314 -20.671 1.00 81.12 92 TYR A CA 1
ATOM 770 C C . TYR A 1 92 ? 5.312 3.406 -19.800 1.00 81.12 92 TYR A C 1
ATOM 772 O O . TYR A 1 92 ? 5.314 3.286 -18.573 1.00 81.12 92 TYR A O 1
ATOM 780 N N . ILE A 1 93 ? 4.748 4.446 -20.419 1.00 82.44 93 ILE A N 1
ATOM 781 C CA . ILE A 1 93 ? 4.065 5.528 -19.698 1.00 82.44 93 ILE A CA 1
ATOM 782 C C . ILE A 1 93 ? 2.888 4.965 -18.895 1.00 82.44 93 ILE A C 1
ATOM 784 O O . ILE A 1 93 ? 2.735 5.297 -17.719 1.00 82.44 93 ILE A O 1
ATOM 788 N N . LEU A 1 94 ? 2.097 4.065 -19.489 1.00 84.25 94 LEU A N 1
ATOM 789 C CA . LEU A 1 94 ? 0.984 3.410 -18.804 1.00 84.25 94 LEU A CA 1
ATOM 790 C C . LEU A 1 94 ? 1.466 2.580 -17.609 1.00 84.25 94 LEU A C 1
ATOM 792 O O . LEU A 1 94 ? 0.961 2.765 -16.503 1.00 84.25 94 LEU A O 1
ATOM 796 N N . ARG A 1 95 ? 2.482 1.727 -17.775 1.00 83.31 95 ARG A N 1
ATOM 797 C CA . ARG A 1 95 ? 3.048 0.934 -16.667 1.00 83.31 95 ARG A CA 1
ATOM 798 C C . ARG A 1 95 ? 3.580 1.820 -15.540 1.00 83.31 95 ARG A C 1
ATOM 800 O O . ARG A 1 95 ? 3.250 1.598 -14.378 1.00 83.31 95 ARG A O 1
ATOM 807 N N . PHE A 1 96 ? 4.336 2.864 -15.871 1.00 84.56 96 PHE A N 1
ATOM 808 C CA . PHE A 1 96 ? 4.837 3.821 -14.885 1.00 84.56 96 PHE A CA 1
ATOM 809 C C . PHE A 1 96 ? 3.695 4.534 -14.142 1.00 84.56 96 PHE A C 1
ATOM 811 O O . PHE A 1 96 ? 3.738 4.666 -12.917 1.00 84.56 96 PHE A O 1
ATOM 818 N N . SER A 1 97 ? 2.631 4.912 -14.858 1.00 85.00 97 SER A N 1
ATOM 819 C CA . SER A 1 97 ? 1.444 5.524 -14.254 1.00 85.00 97 SER A CA 1
ATOM 820 C C . SER A 1 97 ? 0.725 4.589 -13.274 1.00 85.00 97 SER A C 1
ATOM 822 O O . SER A 1 97 ? 0.292 5.049 -12.220 1.00 85.00 97 SER A O 1
ATOM 824 N N . TYR A 1 98 ? 0.677 3.276 -13.545 1.00 86.25 98 TYR A N 1
ATOM 825 C CA . TYR A 1 98 ? 0.138 2.287 -12.604 1.00 86.25 98 TYR A CA 1
ATOM 826 C C . TYR A 1 98 ? 0.996 2.151 -11.345 1.00 86.25 98 TYR A C 1
ATOM 828 O O . TYR A 1 98 ? 0.444 2.070 -10.250 1.00 86.25 98 TYR A O 1
ATOM 836 N N . GLY A 1 99 ? 2.327 2.190 -11.472 1.00 86.31 99 GLY A N 1
ATOM 837 C CA . GLY A 1 99 ? 3.226 2.223 -10.314 1.00 86.31 99 GLY A CA 1
ATOM 838 C C . GLY A 1 99 ? 2.922 3.414 -9.398 1.00 86.31 99 GLY A C 1
ATOM 839 O O . GLY A 1 99 ? 2.698 3.242 -8.201 1.00 86.31 99 GLY A O 1
ATOM 840 N N . ILE A 1 100 ? 2.797 4.611 -9.979 1.00 86.75 100 ILE A N 1
ATOM 841 C CA . ILE A 1 100 ? 2.411 5.828 -9.249 1.00 86.75 100 ILE A CA 1
ATOM 842 C C . ILE A 1 100 ? 1.008 5.699 -8.633 1.00 86.75 100 ILE A C 1
ATOM 844 O O . ILE A 1 100 ? 0.803 6.088 -7.483 1.00 86.75 100 ILE A O 1
ATOM 848 N N . LEU A 1 101 ? 0.042 5.138 -9.363 1.00 88.81 101 LEU A N 1
ATOM 849 C CA . LEU A 1 101 ? -1.319 4.922 -8.870 1.00 88.81 101 LEU A CA 1
ATOM 850 C C . LEU A 1 101 ? -1.331 4.004 -7.638 1.00 88.81 101 LEU A C 1
ATOM 852 O O . LEU A 1 101 ? -1.992 4.320 -6.650 1.00 88.81 101 LEU A O 1
ATOM 856 N N . PHE A 1 102 ? -0.584 2.896 -7.662 1.00 87.50 102 PHE A N 1
ATOM 857 C CA . PHE A 1 102 ? -0.446 2.015 -6.501 1.00 87.50 102 PHE A CA 1
ATOM 858 C C . PHE A 1 102 ? 0.179 2.747 -5.314 1.00 87.50 102 PHE A C 1
ATOM 860 O O . PHE A 1 102 ? -0.304 2.608 -4.193 1.00 87.50 102 PHE A O 1
ATOM 867 N N . PHE A 1 103 ? 1.179 3.594 -5.549 1.00 84.56 103 PHE A N 1
ATOM 868 C CA . PHE A 1 103 ? 1.755 4.414 -4.488 1.00 84.56 103 PHE A CA 1
ATOM 869 C C . PHE A 1 103 ? 0.736 5.386 -3.869 1.00 84.56 103 PHE A C 1
ATOM 871 O O . PHE A 1 103 ? 0.622 5.473 -2.645 1.00 84.56 103 PHE A O 1
ATOM 878 N N . PHE A 1 104 ? -0.067 6.068 -4.691 1.00 86.00 104 PHE A N 1
ATOM 879 C CA . PHE A 1 104 ? -1.159 6.906 -4.189 1.00 86.00 104 PHE A CA 1
ATOM 880 C C . PHE A 1 104 ? -2.204 6.093 -3.419 1.00 86.00 104 PHE A C 1
ATOM 882 O O . PHE A 1 104 ? -2.646 6.533 -2.357 1.00 86.00 104 PHE A O 1
ATOM 889 N N . ASN A 1 105 ? -2.550 4.893 -3.891 1.00 84.75 105 ASN A N 1
ATOM 890 C CA . ASN A 1 105 ? -3.456 3.995 -3.178 1.00 84.75 105 ASN A CA 1
ATOM 891 C C . ASN A 1 105 ? -2.898 3.591 -1.810 1.00 84.75 105 ASN A C 1
ATOM 893 O O . ASN A 1 105 ? -3.667 3.561 -0.857 1.00 84.75 105 ASN A O 1
ATOM 897 N N . ALA A 1 106 ? -1.583 3.379 -1.670 1.00 83.38 106 ALA A N 1
ATOM 898 C CA . ALA A 1 106 ? -0.960 3.120 -0.372 1.00 83.38 106 ALA A CA 1
ATOM 899 C C . ALA A 1 106 ? -1.181 4.289 0.608 1.00 83.38 106 ALA A C 1
ATOM 901 O O . ALA A 1 106 ? -1.626 4.073 1.736 1.00 83.38 106 ALA A O 1
ATOM 902 N N . ILE A 1 107 ? -0.957 5.533 0.168 1.00 82.12 107 ILE A N 1
ATOM 903 C CA . ILE A 1 107 ? -1.135 6.742 0.995 1.00 82.12 107 ILE A CA 1
ATOM 904 C C . ILE A 1 107 ? -2.609 6.968 1.356 1.00 82.12 107 ILE A C 1
ATOM 906 O O . ILE A 1 107 ? -2.936 7.286 2.501 1.00 82.12 107 ILE A O 1
ATOM 910 N N . PHE A 1 108 ? -3.509 6.799 0.388 1.00 78.94 108 PHE A N 1
ATOM 911 C CA . PHE A 1 108 ? -4.941 7.054 0.544 1.00 78.94 108 PHE A CA 1
ATOM 912 C C . PHE A 1 108 ? -5.749 5.800 0.904 1.00 78.94 108 PHE A C 1
ATOM 914 O O . PHE A 1 108 ? -6.979 5.825 0.833 1.00 78.94 108 PHE A O 1
ATOM 921 N N . THR A 1 109 ? -5.083 4.730 1.364 1.00 78.69 109 THR A N 1
ATOM 922 C CA . THR A 1 109 ? -5.702 3.437 1.712 1.00 78.69 109 THR A CA 1
ATOM 923 C C . THR A 1 109 ? -6.927 3.620 2.605 1.00 78.69 109 THR A C 1
ATOM 925 O O . THR A 1 109 ? -7.967 3.008 2.357 1.00 78.69 109 THR A O 1
ATOM 928 N N . VAL A 1 110 ? -6.848 4.503 3.608 1.00 64.62 110 VAL A N 1
ATOM 929 C CA . VAL A 1 110 ? -7.978 4.728 4.520 1.00 64.62 110 VAL A CA 1
ATOM 930 C C . VAL A 1 110 ? -9.121 5.486 3.867 1.00 64.62 110 VAL A C 1
ATOM 932 O O . VAL A 1 110 ? -10.266 5.158 4.123 1.00 64.62 110 VAL A O 1
ATOM 935 N N . GLN A 1 111 ? -8.867 6.448 2.983 1.00 67.44 111 GLN A N 1
ATOM 936 C CA . GLN A 1 111 ? -9.953 7.150 2.289 1.00 67.44 111 GLN A CA 1
ATOM 937 C C . GLN A 1 111 ? -10.688 6.225 1.312 1.00 67.44 111 GLN A C 1
ATOM 939 O O . GLN A 1 111 ? -11.910 6.298 1.203 1.00 67.44 111 GLN A O 1
ATOM 944 N N . LEU A 1 112 ? -9.961 5.309 0.668 1.00 59.88 112 LEU A N 1
ATOM 945 C CA . LEU A 1 112 ? -10.528 4.269 -0.196 1.00 59.88 112 LEU A CA 1
ATOM 946 C C . LEU A 1 112 ? -11.387 3.271 0.587 1.00 59.88 112 LEU A C 1
ATOM 948 O O . LEU A 1 112 ? -12.441 2.854 0.111 1.00 59.88 112 LEU A O 1
ATOM 952 N N . HIS A 1 113 ? -10.969 2.926 1.806 1.00 62.88 113 HIS A N 1
ATOM 953 C CA . HIS A 1 113 ? -11.670 1.950 2.642 1.00 62.88 113 HIS A CA 1
ATOM 954 C C . HIS A 1 113 ? -12.560 2.584 3.712 1.00 62.88 113 HIS A C 1
ATOM 956 O O . HIS A 1 113 ? -13.240 1.875 4.449 1.00 62.88 113 HIS A O 1
ATOM 962 N N . ASN A 1 114 ? -12.636 3.914 3.758 1.00 56.16 114 ASN A N 1
ATOM 963 C CA . ASN A 1 114 ? -13.429 4.655 4.732 1.00 56.16 114 ASN A CA 1
ATOM 964 C C . ASN A 1 114 ? -14.902 4.280 4.654 1.00 56.16 114 ASN A C 1
ATOM 966 O O . ASN A 1 114 ? -15.589 4.419 5.644 1.00 56.16 114 ASN A O 1
ATOM 970 N N . ARG A 1 115 ? -15.395 3.786 3.513 1.00 53.69 115 ARG A N 1
ATOM 971 C CA . ARG A 1 115 ? -16.775 3.303 3.374 1.00 53.69 115 ARG A CA 1
ATOM 972 C C . ARG A 1 115 ? -17.022 1.959 4.072 1.00 53.69 115 ARG A C 1
ATOM 974 O O . ARG A 1 115 ? -18.139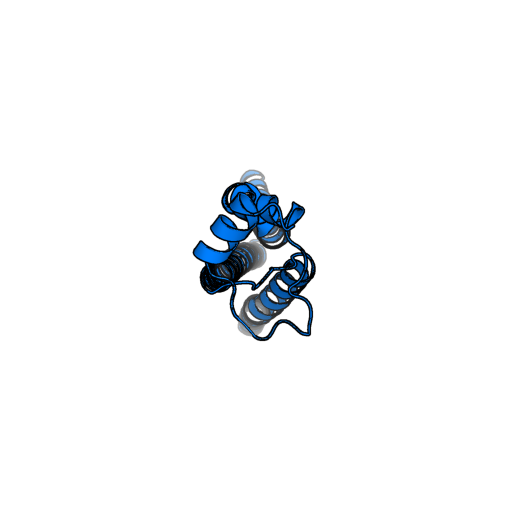 1.702 4.496 1.00 53.69 115 ARG A O 1
ATOM 981 N N . PHE A 1 116 ? -15.994 1.121 4.208 1.00 52.12 116 PHE A N 1
ATOM 982 C CA . PHE A 1 116 ? -16.065 -0.111 5.002 1.00 52.12 116 PHE A CA 1
ATOM 983 C C . PHE A 1 116 ? -15.960 0.180 6.497 1.00 52.12 116 PHE A C 1
ATOM 985 O O . PHE A 1 116 ? -16.571 -0.511 7.300 1.00 52.12 116 PHE A O 1
ATOM 992 N N . TYR A 1 117 ? -15.232 1.240 6.851 1.00 50.78 117 TYR A N 1
ATOM 993 C CA . TYR A 1 117 ? -15.043 1.667 8.234 1.00 50.78 117 TYR A CA 1
ATOM 994 C C . TYR A 1 117 ? -15.963 2.816 8.644 1.00 50.78 117 TYR A C 1
ATOM 996 O O . TYR A 1 117 ? -15.883 3.258 9.780 1.00 50.78 117 TYR A O 1
ATOM 1004 N N . SER A 1 118 ? -16.830 3.330 7.762 1.00 47.97 118 SER A N 1
ATOM 1005 C CA . SER A 1 118 ? -17.593 4.555 8.037 1.00 47.97 118 SER A CA 1
ATOM 1006 C C . SER A 1 118 ? -18.582 4.335 9.158 1.00 47.97 118 SER A C 1
ATOM 1008 O O . SER A 1 118 ? 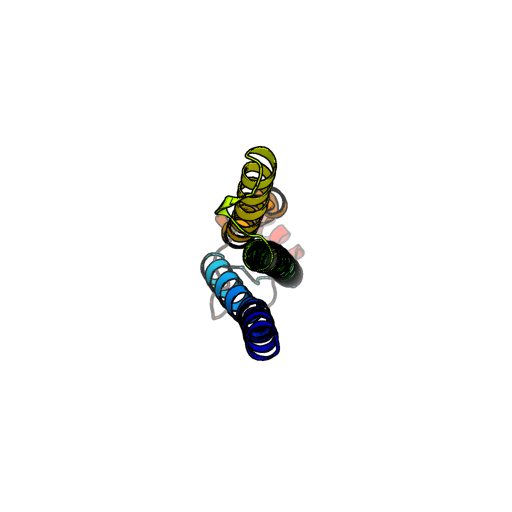-18.740 5.230 9.968 1.00 47.97 118 SER A O 1
ATOM 1010 N N . SER A 1 119 ? -19.185 3.150 9.250 1.00 47.81 119 SER A N 1
ATOM 1011 C CA . SER A 1 119 ? -20.051 2.761 10.365 1.00 47.81 119 SER A CA 1
ATOM 1012 C C . SER A 1 119 ? -19.296 2.739 11.699 1.00 47.81 119 SER A C 1
ATOM 1014 O O . SER A 1 119 ? -19.802 3.285 12.678 1.00 47.81 119 SER A O 1
ATOM 1016 N N . ASP A 1 120 ? -18.065 2.217 11.722 1.00 47.62 120 ASP A N 1
ATOM 1017 C CA . ASP A 1 120 ? -17.220 2.160 12.926 1.00 47.62 120 ASP A CA 1
ATOM 1018 C C . ASP A 1 120 ? -16.600 3.528 13.280 1.00 47.62 120 ASP A C 1
ATOM 1020 O O . ASP A 1 120 ? -16.497 3.896 14.446 1.00 47.62 120 ASP A O 1
ATOM 1024 N N . LEU A 1 121 ? -16.259 4.344 12.278 1.00 44.19 121 LEU A N 1
ATOM 1025 C CA . LEU A 1 121 ? -15.723 5.697 12.442 1.00 44.19 121 LEU A CA 1
ATOM 1026 C C . LEU A 1 121 ? -16.814 6.728 12.753 1.00 44.19 121 LEU A C 1
ATOM 1028 O O . LEU A 1 121 ? -16.517 7.729 13.392 1.00 44.19 121 LEU A O 1
ATOM 1032 N N . THR A 1 122 ? -18.075 6.542 12.348 1.00 43.88 122 THR A N 1
ATOM 1033 C CA . THR A 1 122 ? -19.152 7.489 12.701 1.00 43.88 122 THR A CA 1
ATOM 1034 C C . THR A 1 122 ? -19.616 7.366 14.149 1.00 43.88 122 THR A C 1
ATOM 1036 O O . THR A 1 122 ? -20.033 8.378 14.713 1.00 43.88 122 THR A O 1
ATOM 1039 N N . LEU A 1 123 ? -19.469 6.197 14.789 1.00 41.69 123 LEU A N 1
ATOM 1040 C CA . LEU A 1 123 ? -19.721 6.063 16.231 1.00 41.69 123 LEU A CA 1
ATOM 1041 C C . LEU A 1 123 ? -18.714 6.863 17.082 1.00 41.69 123 LEU A C 1
ATOM 1043 O O . LEU A 1 123 ? -19.047 7.289 18.186 1.00 41.69 123 LEU A O 1
ATOM 1047 N N . SER A 1 124 ? -17.529 7.165 16.535 1.00 41.44 124 SER A N 1
ATOM 1048 C CA . SER A 1 124 ? -16.494 7.975 17.199 1.00 41.44 124 SER A CA 1
ATOM 1049 C C . SER A 1 124 ? -16.918 9.415 17.523 1.00 41.44 124 SER A C 1
ATOM 1051 O O . SER A 1 124 ? -16.313 10.059 18.375 1.00 41.44 124 SER A O 1
ATOM 1053 N N . LYS A 1 125 ? -17.972 9.942 16.879 1.00 37.00 125 LYS A N 1
ATOM 1054 C CA . LYS A 1 125 ? -18.455 11.305 17.157 1.00 37.00 125 LYS A CA 1
ATOM 1055 C C . LYS A 1 125 ? -19.184 11.443 18.493 1.00 37.00 125 LYS A C 1
ATOM 1057 O O . LYS A 1 125 ? -19.336 12.571 18.952 1.00 37.00 125 LYS A O 1
ATOM 1062 N N . TYR A 1 126 ? -19.631 10.344 19.099 1.00 37.78 126 TYR A N 1
ATOM 1063 C CA . TYR A 1 126 ? -20.468 10.390 20.302 1.00 37.78 126 TYR A CA 1
ATOM 1064 C C . TYR A 1 126 ? -19.790 9.878 21.570 1.00 37.78 126 TYR A C 1
ATOM 1066 O O . TYR A 1 126 ? -20.393 9.949 22.637 1.00 37.78 126 TYR A O 1
ATOM 1074 N N . VAL A 1 127 ? -18.552 9.385 21.496 1.00 44.34 127 VAL A N 1
ATOM 1075 C CA . VAL A 1 127 ? -17.960 8.652 22.615 1.00 44.34 127 VAL A CA 1
ATOM 1076 C C . VAL A 1 127 ? -16.494 9.054 22.796 1.00 44.34 127 VAL A C 1
ATOM 1078 O O . VAL A 1 127 ? -15.654 8.838 21.929 1.00 44.34 127 VAL A O 1
ATOM 1081 N N . ALA A 1 128 ? -16.233 9.743 23.911 1.00 47.16 128 ALA A N 1
ATOM 1082 C CA . ALA A 1 128 ? -14.988 10.427 24.256 1.00 47.16 128 ALA A CA 1
ATOM 1083 C C . ALA A 1 128 ? -13.773 9.478 24.382 1.00 47.16 128 ALA A C 1
ATOM 1085 O O . ALA A 1 128 ? -13.880 8.264 24.302 1.00 47.16 128 ALA A O 1
ATOM 1086 N N . LYS A 1 129 ? -12.560 10.000 24.604 1.00 49.97 129 LYS A N 1
ATOM 1087 C CA . LYS A 1 129 ? -11.417 9.151 25.007 1.00 49.97 129 LYS A CA 1
ATOM 1088 C C . LYS A 1 129 ? -11.751 8.463 26.327 1.00 49.97 129 LYS A C 1
ATOM 1090 O O . LYS A 1 129 ? -12.395 9.090 27.162 1.00 49.97 129 LYS A O 1
ATOM 1095 N N . LYS A 1 130 ? -11.286 7.222 26.533 1.00 49.88 130 LYS A N 1
ATOM 1096 C CA . LYS A 1 130 ? -11.362 6.573 27.850 1.00 49.88 130 LYS A CA 1
ATOM 1097 C C . LYS A 1 130 ? -10.618 7.498 28.823 1.00 49.88 130 LYS A C 1
ATOM 1099 O O . LYS A 1 130 ? -9.428 7.732 28.603 1.00 49.88 130 LYS A O 1
ATOM 1104 N N . PRO A 1 131 ? -11.280 8.098 29.825 1.00 54.00 131 PRO A N 1
ATOM 1105 C CA . PRO A 1 131 ? -10.599 8.928 30.807 1.00 54.00 131 PRO A CA 1
ATOM 1106 C C . PRO A 1 131 ? -9.500 8.114 31.482 1.00 54.00 131 PRO A C 1
ATOM 1108 O O . PRO A 1 131 ? -9.713 6.947 31.810 1.00 54.00 131 PRO A O 1
ATOM 1111 N N . ASN A 1 132 ? -8.337 8.728 31.708 1.00 54.91 132 ASN A N 1
ATOM 1112 C CA . ASN A 1 132 ? -7.146 8.050 32.239 1.00 54.91 132 ASN A CA 1
ATOM 1113 C C . ASN A 1 132 ? -7.377 7.308 33.575 1.00 54.91 132 ASN A C 1
ATOM 1115 O O . ASN A 1 132 ? -6.571 6.459 33.933 1.00 54.91 132 ASN A O 1
ATOM 1119 N N . ASN A 1 133 ? -8.478 7.593 34.281 1.00 58.28 133 ASN A N 1
ATOM 1120 C CA . ASN A 1 133 ? -8.812 7.035 35.594 1.00 58.28 133 ASN A CA 1
ATOM 1121 C C . ASN A 1 133 ? -9.895 5.939 35.549 1.00 58.28 133 ASN A C 1
ATOM 1123 O O . ASN A 1 133 ? -10.463 5.589 36.580 1.00 58.28 133 ASN A O 1
ATOM 1127 N N . TRP A 1 134 ? -10.247 5.429 34.369 1.00 62.06 134 TRP A N 1
ATOM 1128 C CA . TRP A 1 134 ? -11.299 4.421 34.235 1.00 62.06 134 TRP A CA 1
ATOM 1129 C C . TRP A 1 134 ? -10.697 3.011 34.306 1.00 62.06 134 TRP A C 1
ATOM 1131 O O . TRP A 1 134 ? -10.139 2.501 33.333 1.00 62.06 134 TRP A O 1
ATOM 1141 N N . GLU A 1 135 ? -10.774 2.380 35.475 1.00 59.19 135 GLU A N 1
ATOM 1142 C CA . GLU A 1 135 ? -10.094 1.099 35.735 1.00 59.19 135 GLU A CA 1
ATOM 1143 C C . GLU A 1 135 ? -10.833 -0.127 35.177 1.00 59.19 135 GLU A C 1
ATOM 1145 O O . GLU A 1 135 ? -10.212 -1.157 34.927 1.00 59.19 135 GLU A O 1
ATOM 1150 N N . TRP A 1 136 ? -12.139 -0.020 34.922 1.00 63.97 136 TRP A N 1
ATOM 1151 C CA . TRP A 1 136 ? -12.972 -1.136 34.466 1.00 63.97 136 TRP A CA 1
ATOM 1152 C C . TRP A 1 136 ? -13.316 -1.060 32.969 1.00 63.97 136 TRP A C 1
ATOM 1154 O O . TRP A 1 136 ? -13.209 -0.008 32.332 1.00 63.97 136 TRP A O 1
ATOM 1164 N N . GLU A 1 137 ? -13.651 -2.216 32.396 1.00 64.94 137 GLU A N 1
ATOM 1165 C CA . GLU A 1 137 ? -13.997 -2.403 30.984 1.00 64.94 137 GLU A CA 1
ATOM 1166 C C . GLU A 1 137 ? -15.510 -2.257 30.803 1.00 64.94 137 GLU A C 1
ATOM 1168 O O . GLU A 1 137 ? -16.269 -2.896 31.529 1.00 64.94 137 GLU A O 1
ATOM 1173 N N . ARG A 1 138 ? -15.949 -1.400 29.873 1.00 63.41 138 ARG A N 1
ATOM 1174 C CA . ARG A 1 138 ? -17.379 -1.150 29.659 1.00 63.41 138 ARG A CA 1
ATOM 1175 C C . ARG A 1 138 ? -17.995 -2.352 28.948 1.00 63.41 138 ARG A C 1
ATOM 1177 O O . ARG A 1 138 ? -17.442 -2.824 27.956 1.00 63.41 138 ARG A O 1
ATOM 1184 N N . THR A 1 139 ? -19.113 -2.850 29.455 1.00 67.06 139 THR A N 1
ATOM 1185 C CA . THR A 1 139 ? -19.856 -3.949 28.831 1.00 67.06 139 THR A CA 1
ATOM 1186 C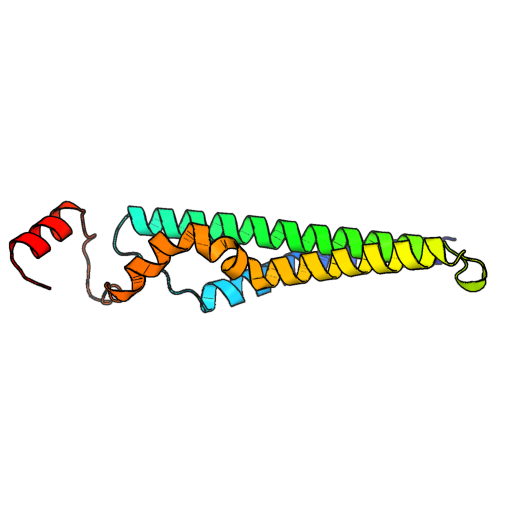 C . THR A 1 139 ? -21.047 -3.419 28.029 1.00 67.06 139 THR A C 1
ATOM 1188 O O . THR A 1 139 ? -21.527 -2.315 28.302 1.00 67.06 139 THR A O 1
ATOM 1191 N N . PRO A 1 140 ? -21.567 -4.183 27.050 1.00 65.81 140 PRO A N 1
ATOM 1192 C CA . PRO A 1 140 ? -22.789 -3.813 26.338 1.00 65.81 140 PRO A CA 1
ATOM 1193 C C . PRO A 1 140 ? -23.978 -3.591 27.284 1.00 65.81 140 PRO A C 1
ATOM 1195 O O . PRO A 1 140 ? -24.834 -2.745 27.019 1.00 65.81 140 PRO A O 1
ATOM 1198 N N . GLU A 1 141 ? -24.028 -4.314 28.408 1.00 64.94 141 GLU A N 1
ATOM 1199 C CA . GLU A 1 141 ? -25.043 -4.112 29.438 1.00 64.94 141 GLU A CA 1
ATOM 1200 C C . GLU A 1 141 ? -24.961 -2.717 30.077 1.00 64.94 141 GLU A C 1
ATOM 1202 O O . GLU A 1 141 ? -26.000 -2.122 30.361 1.00 64.94 141 GLU A O 1
ATOM 1207 N N . ASP A 1 142 ? -23.764 -2.150 30.245 1.00 63.84 142 ASP A N 1
ATOM 1208 C CA . ASP A 1 142 ? -23.571 -0.810 30.817 1.00 63.84 142 ASP A CA 1
ATOM 1209 C C . ASP A 1 142 ? -24.034 0.306 29.872 1.00 63.84 142 ASP A C 1
ATOM 1211 O O . ASP A 1 142 ? -24.513 1.352 30.326 1.00 63.84 142 ASP A O 1
ATOM 1215 N N . ASP A 1 143 ? -23.918 0.099 28.558 1.00 62.88 143 ASP A N 1
ATOM 1216 C CA . ASP A 1 143 ? -24.440 1.026 27.548 1.00 62.88 143 ASP A CA 1
ATOM 1217 C C . ASP A 1 143 ? -25.975 1.013 27.537 1.00 62.88 143 ASP A C 1
ATOM 1219 O O . ASP A 1 143 ? -26.610 2.072 27.535 1.00 62.88 143 ASP A O 1
ATOM 1223 N N . ILE A 1 144 ? -26.580 -0.177 27.629 1.00 62.91 144 ILE A N 1
ATOM 1224 C CA . ILE A 1 144 ? -28.035 -0.339 27.766 1.00 62.91 144 ILE A CA 1
ATOM 1225 C C . ILE A 1 144 ? -28.521 0.323 29.060 1.00 62.91 144 ILE A C 1
ATOM 1227 O O . ILE A 1 144 ? -29.519 1.044 29.058 1.00 62.91 144 ILE A O 1
ATOM 1231 N N . ASN A 1 145 ? -27.807 0.125 30.166 1.00 64.44 145 ASN A N 1
ATOM 1232 C CA . ASN A 1 145 ? -28.206 0.661 31.462 1.00 64.44 145 ASN A CA 1
ATOM 1233 C C . ASN A 1 145 ? -28.082 2.194 31.515 1.00 64.44 145 ASN A C 1
ATOM 1235 O O . ASN A 1 145 ? -28.955 2.863 32.063 1.00 64.44 145 ASN A O 1
ATOM 1239 N N . ASN A 1 146 ? -27.057 2.786 30.893 1.00 62.50 146 ASN A N 1
ATOM 1240 C CA . ASN A 1 146 ? -26.940 4.247 30.772 1.00 62.50 146 ASN A CA 1
ATOM 1241 C C . ASN A 1 146 ? -28.037 4.846 29.883 1.00 62.50 146 ASN A C 1
ATOM 1243 O O . ASN A 1 146 ? -28.616 5.873 30.240 1.00 62.50 146 ASN A O 1
ATOM 1247 N N . PHE A 1 147 ? -28.392 4.173 28.784 1.00 60.47 147 PHE A N 1
ATOM 1248 C CA . PHE A 1 147 ? -29.518 4.578 27.942 1.00 60.47 147 PHE A CA 1
ATOM 1249 C C . PHE A 1 147 ? -30.843 4.560 28.718 1.00 60.47 147 PHE A C 1
ATOM 1251 O O . PHE A 1 147 ? -31.606 5.524 28.668 1.00 60.47 147 PHE A O 1
ATOM 1258 N N . LEU A 1 148 ? -31.093 3.495 29.485 1.00 66.31 148 LEU A N 1
ATOM 1259 C CA . LEU A 1 148 ? -32.304 3.348 30.298 1.00 66.31 148 LEU A CA 1
ATOM 1260 C C . LEU A 1 148 ? -32.351 4.315 31.491 1.00 66.31 148 LEU A C 1
ATOM 1262 O O . LEU A 1 148 ? -33.433 4.743 31.886 1.00 66.31 148 LEU A O 1
ATOM 1266 N N . THR A 1 149 ? -31.200 4.669 32.068 1.00 70.12 149 THR A N 1
ATOM 1267 C CA . THR A 1 149 ? -31.115 5.561 33.241 1.00 70.12 149 THR A CA 1
ATOM 1268 C C . THR A 1 149 ? -30.904 7.035 32.893 1.00 70.12 149 THR A C 1
ATOM 1270 O O . THR A 1 149 ? -30.943 7.878 33.790 1.00 70.12 149 THR A O 1
ATOM 1273 N N . GLY A 1 150 ? -30.694 7.369 31.616 1.00 52.22 150 GLY A N 1
ATOM 1274 C CA . GLY A 1 150 ? -30.494 8.742 31.144 1.00 52.22 150 GLY A CA 1
ATOM 1275 C C . GLY A 1 150 ? -29.204 9.402 31.643 1.00 52.22 150 GLY A C 1
ATOM 1276 O O . GLY A 1 150 ? -29.092 10.627 31.591 1.00 52.22 150 GLY A O 1
ATOM 1277 N N . ARG A 1 151 ? -28.243 8.620 32.149 1.00 50.53 151 ARG A N 1
ATOM 1278 C CA . ARG A 1 151 ? -26.932 9.107 32.593 1.00 50.53 151 ARG A CA 1
ATOM 1279 C C . ARG A 1 151 ? -25.970 9.046 31.404 1.00 50.53 151 ARG A C 1
ATOM 1281 O O . ARG A 1 151 ? -25.579 7.957 30.998 1.00 50.53 151 ARG A O 1
ATOM 1288 N N . TRP A 1 152 ? -25.639 10.206 30.840 1.00 53.16 152 TRP A N 1
ATOM 1289 C CA . TRP A 1 152 ? -24.665 10.364 29.754 1.00 53.16 152 TRP A CA 1
ATOM 1290 C C . TRP A 1 152 ? -23.394 11.029 30.270 1.00 53.16 152 TRP A C 1
ATOM 1292 O O . TRP A 1 152 ? -23.527 12.014 31.034 1.00 53.16 152 TRP A O 1
#

Secondary structure (DSSP, 8-state):
-HHHHHHHHHHHHHHHHHHHHHHHHHHHHHHHH-PPP-SSHHHHHHHHHHHHHHHHHHHHHHHHHHHHHHHHHHHHHHS-TTS--HHHHHHHHHHHHHHHHHHHHHHTHHHHHHHHHHHHHHGGGS-----TT--SPPPHHHHHHHHHHT--

pLDDT: mean 71.55, std 13.69, range [37.0, 90.69]

Foldseek 3Di:
DVVLVVVLVVLLCVLVVCLVVVLVVLLVVVVVVDDQACQAPVSVVVVVVVSVVLSVLLSVLSVLLSVLVSVLVVVVVVDPPVPDDPVVVVVSVVSNVSSVVSNVCSNCVCVVCCVVCVVVVVVVVPDDHPPPPDPDHDDPVNVVVCVVVVPD

Sequence (152 aa):
ILIVFDSIFLIWILVFGLSPILSIFIIHFISKKHEFYEWDKGERQKKTSFLSTLTFMVFLFTYLSAFTLTTCIFDLYNTDFSNILTFDKVVYILRFSYGILFFFNAIFTVQLHNRFYSSDLTLSKYVAKKPNNWEWERTPEDDINNFLTGRW